Protein AF-A0A972EWK1-F1 (afdb_monomer_lite)

Foldseek 3Di:
DDDDPPDPPDPDDPPCPVVVVVVVVVVVVVVVVVVVVVVVVVVLQVVQQVVLQVQLVVQLPDAFDDPVRHGSVPPPVSSLVSSCVRRPPDDCVDPPSDDDDDDPDD

Secondary structure (DSSP, 8-state):
--------------TTHHHHHHHHHHHHHHHHHHHHHHHHHHHHHHHHHHHHHHHHHHHHTSSSB-TTS-BGGG-HHHHHHHHHHS-TTS---STTS---------

pLDDT: mean 87.82, std 11.58, range [42.78, 98.38]

Structure (mmCIF, N/CA/C/O backbone):
data_AF-A0A972EWK1-F1
#
_entry.id   AF-A0A972EWK1-F1
#
loop_
_atom_site.group_PDB
_atom_site.id
_atom_site.type_symbol
_atom_site.label_atom_id
_atom_site.label_alt_id
_atom_site.label_comp_id
_atom_site.label_asym_id
_atom_site.label_entity_id
_atom_site.label_seq_id
_atom_site.pdbx_PDB_ins_code
_atom_site.Cartn_x
_atom_site.Cartn_y
_atom_site.Cartn_z
_atom_site.occupancy
_atom_site.B_iso_or_equiv
_atom_site.auth_seq_id
_atom_site.auth_comp_id
_atom_site.auth_asym_id
_atom_site.auth_atom_id
_atom_site.pdbx_PDB_model_num
ATOM 1 N N . MET A 1 1 ? -39.623 -0.530 80.207 1.00 42.78 1 MET A N 1
ATOM 2 C CA . MET A 1 1 ? -39.463 -1.570 79.168 1.00 42.78 1 MET A CA 1
ATOM 3 C C . MET A 1 1 ? -40.047 -1.048 77.859 1.00 42.78 1 MET A C 1
ATOM 5 O O . MET A 1 1 ? -41.173 -1.366 77.525 1.00 42.78 1 MET A O 1
ATOM 9 N N . LEU A 1 2 ? -39.320 -0.180 77.153 1.00 47.50 2 LEU A N 1
ATOM 10 C CA . LEU A 1 2 ? -39.690 0.279 75.810 1.00 47.50 2 LEU A CA 1
ATOM 11 C C . LEU A 1 2 ? -38.430 0.146 74.956 1.00 47.50 2 LEU A C 1
ATOM 13 O O . LEU A 1 2 ? -37.476 0.907 75.105 1.00 47.50 2 LEU A O 1
ATOM 17 N N . LEU A 1 3 ? -38.396 -0.941 74.186 1.00 61.88 3 LEU A N 1
ATOM 18 C CA . LEU A 1 3 ? -37.278 -1.346 73.346 1.00 61.88 3 LEU A CA 1
ATOM 19 C C . LEU A 1 3 ? -37.114 -0.370 72.177 1.00 61.88 3 LEU A C 1
ATOM 21 O O . LEU A 1 3 ? -38.012 -0.178 71.362 1.00 61.88 3 LEU A O 1
ATOM 25 N N . TRP A 1 4 ? -35.919 0.201 72.095 1.00 59.25 4 TRP A N 1
ATOM 26 C CA . TRP A 1 4 ? -35.389 0.944 70.960 1.00 59.25 4 TRP A CA 1
ATOM 27 C C . TRP A 1 4 ? -35.239 0.008 69.744 1.00 59.25 4 TRP A C 1
ATO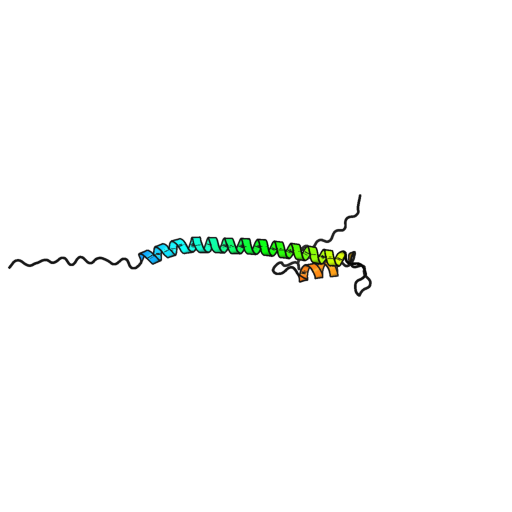M 29 O O . TRP A 1 4 ? -34.300 -0.784 69.675 1.00 59.25 4 TRP A O 1
ATOM 39 N N . LEU A 1 5 ? -36.133 0.095 68.758 1.00 70.94 5 LEU A N 1
ATOM 40 C CA . LEU A 1 5 ? -35.954 -0.556 67.454 1.00 70.94 5 LEU A CA 1
ATOM 41 C C . LEU A 1 5 ? -35.148 0.364 66.527 1.00 70.94 5 LEU A C 1
ATOM 43 O O . LEU A 1 5 ? -35.681 1.139 65.737 1.00 70.94 5 LEU A O 1
ATOM 47 N N . ARG A 1 6 ? -33.821 0.275 66.643 1.00 68.06 6 ARG A N 1
ATOM 48 C CA . ARG A 1 6 ? -32.863 0.889 65.714 1.00 68.06 6 ARG A CA 1
ATOM 49 C C . ARG A 1 6 ? -32.866 0.102 64.402 1.00 68.06 6 ARG A C 1
ATOM 51 O O . ARG A 1 6 ? -32.147 -0.886 64.271 1.00 68.06 6 ARG A O 1
ATOM 58 N N . SER A 1 7 ? -33.653 0.551 63.427 1.00 65.94 7 SER A N 1
ATOM 59 C CA . SER A 1 7 ? -33.527 0.097 62.039 1.00 65.94 7 SER A CA 1
ATOM 60 C C . SER A 1 7 ? -32.133 0.457 61.516 1.00 65.94 7 SER A C 1
ATOM 62 O O . SER A 1 7 ? -31.751 1.628 61.457 1.00 65.94 7 SER A O 1
ATOM 64 N N . LYS A 1 8 ? -31.335 -0.565 61.201 1.00 65.12 8 LYS A N 1
ATOM 65 C CA . LYS A 1 8 ? -30.016 -0.416 60.586 1.00 65.12 8 LYS A CA 1
ATOM 66 C C . LYS A 1 8 ? -30.218 -0.407 59.077 1.00 65.12 8 LYS A C 1
ATOM 68 O O . LYS A 1 8 ? -30.197 -1.457 58.439 1.00 65.12 8 LYS A O 1
ATOM 73 N N . ASP A 1 9 ? -30.448 0.782 58.540 1.00 67.19 9 ASP A N 1
ATOM 74 C CA . ASP A 1 9 ? -30.613 1.008 57.109 1.00 67.19 9 ASP A CA 1
ATOM 75 C C . ASP A 1 9 ? -29.298 0.664 56.386 1.00 67.19 9 ASP A C 1
ATOM 77 O O . ASP A 1 9 ? -28.287 1.369 56.497 1.00 67.19 9 ASP A O 1
ATOM 81 N N . ARG A 1 10 ? -29.255 -0.501 55.728 1.00 65.38 10 ARG A N 1
ATOM 82 C CA . ARG A 1 10 ? -28.086 -0.926 54.954 1.00 65.38 10 ARG A CA 1
ATOM 83 C C . ARG A 1 10 ? -28.127 -0.181 53.628 1.00 65.38 10 ARG A C 1
ATOM 85 O O . ARG A 1 10 ? -28.764 -0.638 52.684 1.00 65.38 10 ARG A O 1
ATOM 92 N N . ARG A 1 11 ? -27.404 0.937 53.528 1.00 64.06 11 ARG A N 1
ATOM 93 C CA . ARG A 1 11 ? -27.092 1.517 52.217 1.00 64.06 11 ARG A CA 1
ATOM 94 C C . ARG A 1 11 ? -26.295 0.487 51.420 1.00 64.06 11 ARG A C 1
ATOM 96 O O . ARG A 1 11 ? -25.139 0.209 51.730 1.00 64.06 11 ARG A O 1
ATOM 103 N N . ILE A 1 12 ? -26.940 -0.097 50.418 1.00 66.06 12 ILE A N 1
ATOM 104 C CA . ILE A 1 12 ? -26.304 -0.948 49.419 1.00 66.06 12 ILE A CA 1
ATOM 105 C C . ILE A 1 12 ? -25.342 -0.038 48.653 1.00 66.06 12 ILE A C 1
ATOM 107 O O . ILE A 1 12 ? -25.769 0.811 47.869 1.00 66.06 12 ILE A O 1
ATOM 111 N N . ALA A 1 13 ? -24.043 -0.150 48.930 1.00 63.72 13 ALA A N 1
ATOM 112 C CA . ALA A 1 13 ? -23.029 0.450 48.075 1.00 63.72 13 ALA A CA 1
ATOM 113 C C . ALA A 1 13 ? -23.254 -0.074 46.647 1.00 63.72 13 ALA A C 1
ATOM 115 O O . ALA A 1 13 ? -23.543 -1.259 46.479 1.00 63.72 13 ALA A O 1
ATOM 116 N N . LYS A 1 14 ? -23.157 0.790 45.630 1.00 68.38 14 LYS A N 1
ATOM 117 C CA . LYS A 1 14 ? -23.262 0.417 44.209 1.00 68.38 14 LYS A CA 1
ATOM 118 C C . LYS A 1 14 ? -21.860 0.275 43.588 1.00 68.38 14 LYS A C 1
ATOM 120 O O . LYS A 1 14 ? -21.457 1.149 42.826 1.00 68.38 14 LYS A O 1
ATOM 125 N N . PRO A 1 15 ? -21.086 -0.788 43.877 1.00 64.38 15 PRO A N 1
ATOM 126 C CA . PRO A 1 15 ? -19.712 -0.921 43.390 1.00 64.38 15 PRO A CA 1
ATOM 127 C C . PRO A 1 15 ? -19.598 -1.212 41.881 1.00 64.38 15 PRO A C 1
ATOM 129 O O . PRO A 1 15 ? -18.489 -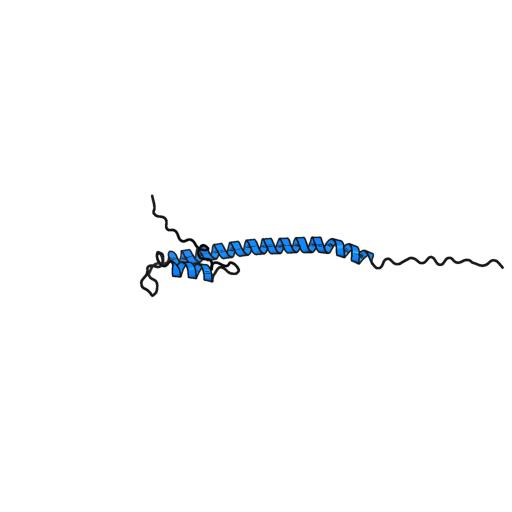1.282 41.371 1.00 64.38 15 PRO A O 1
ATOM 132 N N . ALA A 1 16 ? -20.707 -1.377 41.151 1.00 70.81 16 ALA A N 1
ATOM 133 C CA . ALA A 1 16 ? -20.694 -1.804 39.748 1.00 70.81 16 ALA A CA 1
ATOM 134 C C . ALA A 1 16 ? -21.079 -0.715 38.729 1.00 70.81 16 ALA A C 1
ATOM 136 O O . ALA A 1 16 ? -20.994 -0.959 37.529 1.00 70.81 16 ALA A O 1
ATOM 137 N N . GLN A 1 17 ? -21.494 0.481 39.165 1.00 84.06 17 GLN A N 1
ATOM 138 C CA . GLN A 1 17 ? -22.013 1.500 38.242 1.00 84.06 17 GLN A CA 1
A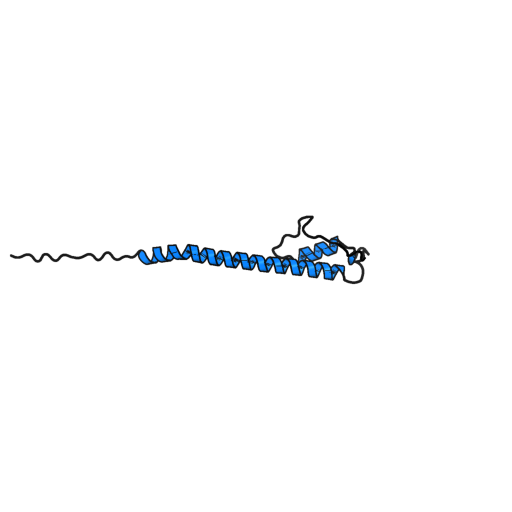TOM 139 C C . GLN A 1 17 ? -20.944 1.992 37.248 1.00 84.06 17 GLN A C 1
ATOM 141 O O . GLN A 1 17 ? -21.201 2.028 36.047 1.00 84.06 17 GLN A O 1
ATOM 146 N N . GLY A 1 18 ? -19.723 2.266 37.719 1.00 86.81 18 GLY A N 1
ATOM 147 C CA . GLY A 1 18 ? -18.632 2.723 36.847 1.00 86.81 18 GLY A CA 1
ATOM 148 C C . GLY A 1 18 ? -18.177 1.679 35.818 1.00 86.81 18 GLY A C 1
ATOM 149 O O . GLY A 1 18 ? -17.748 2.039 34.726 1.00 86.81 18 GLY A O 1
ATOM 150 N N . LEU A 1 19 ? -18.319 0.383 36.122 1.00 90.56 19 LEU A N 1
ATOM 151 C CA . LEU A 1 19 ? -17.972 -0.690 35.184 1.00 90.56 19 LEU A CA 1
ATOM 152 C C . LEU A 1 19 ? -18.958 -0.745 34.007 1.00 90.56 19 LEU A C 1
ATOM 154 O O . LEU A 1 19 ? -18.550 -0.973 32.871 1.00 90.56 19 LEU A O 1
ATOM 158 N N . VAL A 1 20 ? -20.244 -0.498 34.275 1.00 91.50 20 VAL A N 1
ATOM 159 C CA . VAL A 1 20 ? -21.292 -0.456 33.244 1.00 91.50 20 VAL A CA 1
ATOM 160 C C . VAL A 1 20 ? -21.124 0.772 32.352 1.00 91.50 20 VAL A C 1
ATOM 162 O O . VAL A 1 20 ? -21.183 0.650 31.133 1.00 91.50 20 VAL A O 1
ATOM 165 N N . GLU A 1 21 ? -20.853 1.939 32.939 1.00 91.69 21 GLU A N 1
ATOM 166 C CA . GLU A 1 21 ? -20.597 3.172 32.180 1.00 91.69 21 GLU A CA 1
ATOM 167 C C . GLU A 1 21 ? -19.376 3.019 31.252 1.00 91.69 21 GLU A C 1
ATOM 169 O O . GLU A 1 21 ? -19.433 3.388 30.079 1.00 91.69 21 GLU A O 1
ATOM 174 N N . PHE A 1 22 ? -18.303 2.378 31.725 1.00 92.75 22 PHE A N 1
ATOM 175 C CA . PHE A 1 22 ? -17.124 2.079 30.909 1.00 92.75 22 PHE A CA 1
ATOM 176 C C . PHE A 1 22 ? -17.405 1.065 29.789 1.00 92.75 22 PHE A C 1
ATOM 178 O O . PHE A 1 22 ? -16.978 1.264 28.649 1.00 92.75 22 PHE A O 1
ATOM 185 N N . ALA A 1 23 ? -18.168 0.007 30.083 1.00 94.19 23 ALA A N 1
ATOM 186 C CA . ALA A 1 23 ? -18.542 -1.011 29.102 1.00 94.19 23 ALA A CA 1
ATOM 187 C C . ALA A 1 23 ? -19.389 -0.448 27.947 1.00 94.19 23 ALA A C 1
ATOM 189 O O . ALA A 1 23 ? -19.326 -0.976 26.840 1.00 94.19 23 ALA A O 1
ATOM 190 N N . LEU A 1 24 ? -20.143 0.632 28.178 1.00 94.62 24 LEU A N 1
ATOM 191 C CA . LEU A 1 24 ? -20.915 1.314 27.134 1.00 94.62 24 LEU A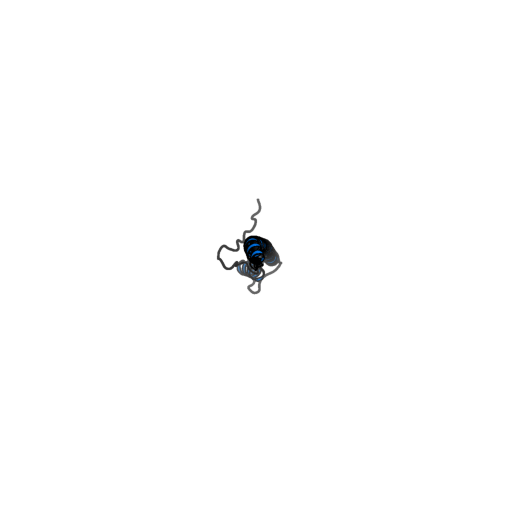 CA 1
ATOM 192 C C . LEU A 1 24 ? -20.052 2.223 26.245 1.00 94.62 24 LEU A C 1
ATOM 194 O O . LEU A 1 24 ? -20.358 2.388 25.066 1.00 94.62 24 LEU A O 1
ATOM 198 N N . ILE A 1 25 ? -18.967 2.793 26.777 1.00 96.81 25 ILE A N 1
ATOM 199 C CA . ILE A 1 25 ? -18.090 3.715 26.034 1.00 96.81 25 ILE A CA 1
ATOM 200 C C . ILE A 1 25 ? -17.037 2.957 25.214 1.00 96.81 25 ILE A C 1
ATOM 202 O O . ILE A 1 25 ? -16.712 3.385 24.104 1.00 96.81 25 ILE A O 1
ATOM 206 N N . ILE A 1 26 ? -16.527 1.822 25.718 1.00 97.31 26 ILE A N 1
ATOM 207 C CA . ILE A 1 26 ? -15.511 1.011 25.023 1.00 97.31 26 ILE A CA 1
ATOM 208 C C . ILE A 1 26 ? -15.876 0.731 23.555 1.00 97.31 26 ILE A C 1
ATOM 210 O O . ILE A 1 26 ? -15.030 0.985 22.699 1.00 97.31 26 ILE A O 1
ATOM 214 N N . PRO A 1 27 ? -17.081 0.230 23.213 1.00 95.62 27 PRO A N 1
ATOM 215 C CA . PRO A 1 27 ? -17.405 -0.127 21.834 1.00 95.62 27 PRO A CA 1
ATOM 216 C C . PRO A 1 27 ? -17.322 1.071 20.886 1.00 95.62 27 PRO A C 1
ATOM 218 O O . PRO A 1 27 ? -16.777 0.951 19.790 1.00 95.62 27 PRO A O 1
ATOM 221 N N . LEU A 1 28 ? -17.796 2.241 21.327 1.00 97.31 28 LEU A N 1
ATOM 222 C CA . LEU A 1 28 ? -17.733 3.476 20.546 1.00 97.31 28 LEU A CA 1
ATOM 223 C C . LEU A 1 28 ? -16.286 3.951 20.370 1.00 97.31 28 LEU A C 1
ATOM 225 O O . LEU A 1 28 ? -15.884 4.336 19.273 1.00 97.31 28 LEU A O 1
ATOM 229 N N . PHE A 1 29 ? -15.488 3.885 21.437 1.00 97.94 29 PHE A N 1
ATOM 230 C CA . PHE A 1 29 ? -14.075 4.251 21.395 1.00 97.94 29 PHE A CA 1
ATOM 231 C C . PHE A 1 29 ? -13.270 3.328 20.468 1.00 97.94 29 PHE A C 1
ATOM 233 O O . PHE A 1 29 ? -12.496 3.807 19.641 1.00 97.94 29 PHE A O 1
ATOM 240 N N . LEU A 1 30 ? -13.499 2.014 20.539 1.00 97.88 30 LEU A N 1
ATOM 241 C CA . LEU A 1 30 ? -12.866 1.037 19.651 1.00 97.88 30 LEU A CA 1
ATOM 242 C C . LEU A 1 30 ? -13.291 1.233 18.193 1.00 97.88 30 LEU A C 1
ATOM 244 O O . LEU A 1 30 ? -12.445 1.149 17.307 1.00 97.88 30 LEU A O 1
ATOM 248 N N . MET A 1 31 ? -14.565 1.544 17.938 1.00 97.88 31 MET A N 1
ATOM 249 C CA . MET A 1 31 ? -15.051 1.855 16.592 1.00 97.88 31 MET A CA 1
ATOM 250 C C . MET A 1 31 ? -14.355 3.096 16.014 1.00 97.88 31 MET A C 1
ATOM 252 O O . MET A 1 31 ? -13.962 3.093 14.848 1.00 97.88 31 MET A O 1
ATOM 256 N N . LEU A 1 32 ? -14.145 4.134 16.830 1.00 98.06 32 LEU A N 1
ATOM 257 C CA . LEU A 1 32 ? -13.429 5.342 16.419 1.00 98.06 32 LEU A CA 1
ATOM 258 C C . LEU A 1 32 ? -11.956 5.048 16.110 1.00 98.06 32 LEU A C 1
ATOM 260 O O . LEU A 1 32 ? -11.455 5.460 15.063 1.00 98.06 32 LEU A O 1
ATOM 264 N N . LEU A 1 33 ? -11.271 4.300 16.981 1.00 98.31 33 LEU A N 1
ATOM 265 C CA . LEU A 1 33 ? -9.887 3.882 16.747 1.00 98.31 33 LEU A CA 1
ATOM 266 C C . LEU A 1 33 ? -9.758 3.039 15.477 1.00 98.31 33 LEU A C 1
ATOM 268 O O . LEU A 1 33 ? -8.866 3.283 14.669 1.00 98.31 33 LEU A O 1
ATOM 272 N N . TYR A 1 34 ? -10.668 2.086 15.272 1.00 98.38 34 TYR A N 1
ATOM 273 C CA . TYR A 1 34 ? -10.699 1.268 14.063 1.00 98.38 34 TYR A CA 1
ATOM 274 C C . TYR A 1 34 ? -10.861 2.129 12.804 1.00 98.38 34 TYR A C 1
ATOM 276 O O . TYR A 1 34 ? -10.099 1.974 11.850 1.00 98.38 34 TYR A O 1
ATOM 284 N N . GLY A 1 35 ? -11.780 3.099 12.827 1.00 98.00 35 GLY A N 1
ATOM 285 C CA . GLY A 1 35 ? -11.949 4.055 11.732 1.00 98.00 35 GLY A CA 1
ATOM 286 C C . GLY A 1 35 ? -10.673 4.846 11.433 1.00 98.00 35 GLY A C 1
ATOM 287 O O . GLY A 1 35 ? -10.295 4.995 10.271 1.00 98.00 35 GLY A O 1
ATOM 288 N N . LEU A 1 36 ? -9.961 5.298 12.469 1.00 98.25 36 LEU A N 1
ATOM 289 C CA . LEU A 1 36 ? -8.684 5.995 12.305 1.00 98.25 36 LEU A CA 1
ATOM 290 C C . LEU A 1 36 ? -7.618 5.095 11.662 1.00 98.25 36 LEU A C 1
ATOM 292 O O . LEU A 1 36 ? -6.894 5.545 10.771 1.00 98.25 36 LEU A O 1
ATOM 296 N N . PHE A 1 37 ? -7.541 3.825 12.070 1.00 97.62 37 PHE A N 1
ATOM 297 C CA . PHE A 1 37 ? -6.613 2.863 11.479 1.00 97.62 37 PHE A CA 1
ATOM 298 C C . PHE A 1 37 ? -6.921 2.589 10.005 1.00 97.62 37 PHE A C 1
ATOM 300 O O . PHE A 1 37 ? -5.996 2.581 9.194 1.00 97.62 37 PHE A O 1
ATOM 307 N N . GLU A 1 38 ? -8.191 2.423 9.629 1.00 97.31 38 GLU A N 1
ATOM 308 C CA . GLU A 1 38 ? -8.570 2.195 8.228 1.00 97.31 38 GLU A CA 1
ATOM 309 C C . GLU A 1 38 ? -8.258 3.402 7.338 1.00 97.31 38 GLU A C 1
ATOM 311 O O . GLU A 1 38 ? -7.688 3.243 6.256 1.00 97.31 38 GLU A O 1
ATOM 316 N N . VAL A 1 39 ? -8.549 4.623 7.800 1.00 97.62 39 VAL A N 1
ATOM 317 C CA . VAL A 1 39 ? -8.205 5.842 7.050 1.00 97.62 39 VAL A CA 1
ATOM 318 C C . VAL A 1 39 ? -6.688 5.995 6.929 1.00 97.62 39 VAL A C 1
ATOM 320 O O . VAL A 1 39 ? -6.181 6.268 5.839 1.00 97.62 39 VAL A O 1
ATOM 323 N N . GLY A 1 40 ? -5.946 5.765 8.017 1.00 95.94 40 GLY A N 1
ATOM 324 C CA . GLY A 1 40 ? -4.483 5.790 8.001 1.00 95.94 40 GLY A CA 1
ATOM 325 C C . GLY A 1 40 ? -3.901 4.779 7.011 1.00 95.94 40 GLY A C 1
ATOM 326 O O . GLY A 1 40 ? -3.038 5.124 6.200 1.00 95.94 40 GLY A O 1
ATOM 327 N N . ARG A 1 41 ? -4.434 3.552 7.008 1.00 94.50 41 ARG A N 1
ATOM 328 C CA . ARG A 1 41 ? -4.062 2.496 6.060 1.00 94.50 41 ARG A CA 1
ATOM 329 C C . ARG A 1 41 ? -4.350 2.906 4.616 1.00 94.50 41 ARG A C 1
ATOM 331 O O . ARG A 1 41 ? -3.487 2.728 3.759 1.00 94.50 41 ARG A O 1
ATOM 338 N N . ALA A 1 42 ? -5.514 3.493 4.339 1.00 95.19 42 ALA A N 1
ATOM 339 C CA . ALA A 1 42 ? -5.878 3.944 2.997 1.00 95.19 42 ALA A CA 1
ATOM 340 C C . ALA A 1 42 ? -4.925 5.033 2.471 1.00 95.19 42 ALA A C 1
ATOM 342 O O . ALA A 1 42 ? -4.416 4.930 1.352 1.00 95.19 42 ALA A O 1
ATOM 343 N N . VAL A 1 43 ? -4.622 6.048 3.286 1.00 95.94 43 VAL A N 1
ATOM 344 C CA . VAL A 1 43 ? -3.687 7.128 2.920 1.00 95.94 43 VAL A CA 1
ATOM 345 C C . VAL A 1 43 ? -2.275 6.586 2.688 1.00 95.94 43 VAL A C 1
ATOM 347 O O . VAL A 1 43 ? -1.599 6.979 1.728 1.00 95.94 43 VAL A O 1
ATOM 350 N N . PHE A 1 44 ? -1.836 5.652 3.531 1.00 94.19 44 PHE A N 1
ATOM 351 C CA . PHE A 1 44 ? -0.544 4.996 3.383 1.00 94.19 44 PHE A CA 1
ATOM 352 C C . PHE A 1 44 ? -0.453 4.215 2.063 1.00 94.19 44 PHE A C 1
ATOM 354 O O . PHE A 1 44 ? 0.490 4.414 1.296 1.00 94.19 44 PHE A O 1
ATOM 361 N N . MET A 1 45 ? -1.462 3.397 1.743 1.00 93.81 45 MET A N 1
ATOM 362 C CA . MET A 1 45 ? -1.510 2.624 0.494 1.00 93.81 45 MET A CA 1
ATOM 363 C C . MET A 1 45 ? -1.508 3.525 -0.746 1.00 93.81 45 MET A C 1
ATOM 365 O O . MET A 1 45 ? -0.768 3.269 -1.695 1.00 93.81 45 MET A O 1
ATOM 369 N N . LEU A 1 46 ? -2.267 4.625 -0.728 1.00 93.75 46 LEU A N 1
ATOM 370 C CA . LEU A 1 46 ? -2.264 5.604 -1.820 1.00 93.75 46 LEU A CA 1
ATOM 371 C C . LEU A 1 46 ? -0.879 6.220 -2.039 1.00 93.75 46 LEU A C 1
ATOM 373 O O . LEU A 1 46 ? -0.460 6.429 -3.178 1.00 93.75 46 LEU A O 1
ATOM 377 N N . SER A 1 47 ? -0.164 6.504 -0.954 1.00 94.69 47 SER A N 1
ATOM 378 C CA . SER A 1 47 ? 1.187 7.061 -1.015 1.00 94.69 47 SER A CA 1
ATOM 379 C C . SER A 1 47 ? 2.189 6.040 -1.560 1.00 94.69 47 SER A C 1
ATOM 381 O O . 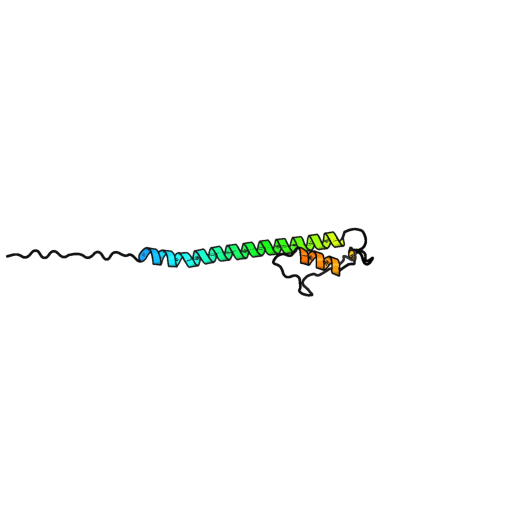SER A 1 47 ? 3.000 6.383 -2.421 1.00 94.69 47 SER A O 1
ATOM 383 N N . ALA A 1 48 ? 2.083 4.778 -1.135 1.00 94.25 48 ALA A N 1
ATOM 384 C CA . ALA A 1 48 ? 2.902 3.677 -1.637 1.00 94.25 48 ALA A CA 1
ATOM 385 C C . ALA A 1 48 ? 2.719 3.468 -3.151 1.00 94.25 48 ALA A C 1
ATOM 387 O O . ALA A 1 48 ? 3.706 3.422 -3.883 1.00 94.25 48 ALA A O 1
ATOM 388 N N . VAL A 1 49 ? 1.474 3.433 -3.648 1.00 93.81 49 VAL A N 1
ATOM 389 C CA . VAL A 1 49 ? 1.188 3.292 -5.090 1.00 93.81 49 VAL A CA 1
ATOM 390 C C . VAL A 1 49 ? 1.725 4.482 -5.884 1.00 93.81 49 VAL A C 1
ATOM 392 O O . VAL A 1 49 ? 2.384 4.299 -6.904 1.00 93.81 49 VAL A O 1
ATOM 395 N N . ARG A 1 50 ? 1.511 5.716 -5.407 1.00 94.31 50 ARG A N 1
ATOM 396 C CA . ARG A 1 50 ? 2.024 6.923 -6.082 1.00 94.31 50 ARG A CA 1
ATOM 397 C C . ARG A 1 50 ? 3.547 6.918 -6.187 1.00 94.31 50 ARG A C 1
ATOM 399 O O . ARG A 1 50 ? 4.086 7.317 -7.219 1.00 94.31 50 ARG A O 1
ATOM 406 N N . ASN A 1 51 ? 4.235 6.486 -5.135 1.00 94.69 51 ASN A N 1
ATOM 407 C CA . ASN A 1 51 ? 5.690 6.378 -5.139 1.00 94.69 51 ASN A CA 1
ATOM 408 C C . ASN A 1 51 ? 6.166 5.262 -6.080 1.00 94.69 51 ASN A C 1
ATOM 410 O O . ASN A 1 51 ? 7.069 5.507 -6.877 1.00 94.69 51 ASN A O 1
ATOM 414 N N . ALA A 1 52 ? 5.497 4.104 -6.083 1.00 94.94 52 ALA A N 1
ATOM 415 C CA . ALA A 1 52 ? 5.758 3.012 -7.023 1.00 94.94 52 ALA A CA 1
ATOM 416 C C . ALA A 1 52 ? 5.660 3.445 -8.485 1.00 94.94 52 ALA A C 1
ATOM 418 O O . ALA A 1 52 ? 6.601 3.223 -9.249 1.00 94.94 52 ALA A O 1
ATOM 419 N N . SER A 1 53 ? 4.585 4.136 -8.867 1.00 94.31 53 SER A N 1
ATOM 420 C CA . SER A 1 53 ? 4.434 4.650 -10.231 1.00 94.31 53 SER A CA 1
ATOM 421 C C . SER A 1 53 ? 5.535 5.652 -10.590 1.00 94.31 53 SER A C 1
ATOM 423 O O . SER A 1 53 ? 6.095 5.594 -11.682 1.00 94.31 53 SER A O 1
ATOM 425 N N . ARG A 1 54 ? 5.890 6.560 -9.672 1.00 94.69 54 ARG A N 1
ATOM 426 C CA . ARG A 1 54 ? 6.937 7.568 -9.910 1.00 94.69 54 ARG A CA 1
ATOM 427 C C . ARG A 1 54 ? 8.312 6.942 -10.101 1.00 94.69 54 ARG A C 1
ATOM 429 O O . ARG A 1 54 ? 9.031 7.350 -11.009 1.00 94.69 54 ARG A O 1
ATOM 436 N N . ASP A 1 55 ? 8.674 5.962 -9.286 1.00 95.25 55 ASP A N 1
ATOM 437 C CA . ASP A 1 55 ? 9.979 5.307 -9.395 1.00 95.25 55 ASP A CA 1
ATOM 438 C C . ASP A 1 55 ? 10.071 4.397 -10.623 1.00 95.25 55 ASP A C 1
ATOM 440 O O . ASP A 1 55 ? 11.116 4.351 -11.275 1.00 95.25 55 ASP A O 1
ATOM 444 N N . ALA A 1 56 ? 8.967 3.752 -11.006 1.00 94.88 56 ALA A N 1
ATOM 445 C CA . ALA A 1 56 ? 8.870 3.011 -12.259 1.00 94.88 56 ALA A CA 1
ATOM 446 C C . ALA A 1 56 ? 9.076 3.926 -13.480 1.00 94.88 56 ALA A C 1
ATOM 448 O O . ALA A 1 56 ? 9.894 3.625 -14.349 1.00 94.88 56 ALA A O 1
ATOM 449 N N . VAL A 1 57 ? 8.404 5.083 -13.515 1.00 95.00 57 VAL A N 1
ATOM 450 C CA . VAL A 1 57 ? 8.543 6.065 -14.605 1.00 95.00 57 VAL A CA 1
ATOM 451 C C . VAL A 1 57 ? 9.935 6.698 -14.625 1.00 95.00 57 VAL A C 1
ATOM 453 O O . VAL A 1 57 ? 10.505 6.867 -15.698 1.00 95.00 57 VAL A O 1
ATOM 456 N N . ARG A 1 58 ? 10.532 6.999 -13.464 1.00 94.19 58 ARG A N 1
ATOM 457 C CA . ARG A 1 58 ? 11.921 7.490 -13.380 1.00 94.19 58 ARG A CA 1
ATOM 458 C C . ARG A 1 58 ? 12.914 6.511 -13.991 1.00 94.19 58 ARG A C 1
ATOM 460 O O . ARG A 1 58 ? 13.852 6.936 -14.656 1.00 94.19 58 ARG A O 1
ATOM 467 N N . TYR A 1 59 ? 12.715 5.214 -13.767 1.00 94.81 59 TYR A N 1
ATOM 468 C CA . TYR A 1 59 ? 13.526 4.189 -14.409 1.00 94.81 59 TYR A CA 1
ATOM 469 C C . TYR A 1 59 ? 13.274 4.133 -15.921 1.00 94.81 59 TYR A C 1
ATOM 471 O O . TYR A 1 59 ? 14.236 4.116 -16.682 1.00 94.81 59 TYR A O 1
ATOM 479 N N . ALA A 1 60 ? 12.008 4.154 -16.350 1.00 94.00 60 ALA A N 1
ATOM 480 C CA . ALA A 1 60 ? 11.628 4.093 -17.764 1.00 94.00 60 ALA A CA 1
ATOM 481 C C . ALA A 1 60 ? 12.150 5.290 -18.578 1.00 94.00 60 ALA A C 1
ATOM 483 O O . ALA A 1 60 ? 12.591 5.122 -19.710 1.00 94.00 60 ALA A O 1
ATOM 484 N N . GLY A 1 61 ? 12.098 6.494 -18.003 1.00 92.94 61 GLY A N 1
ATOM 485 C CA . GLY A 1 61 ? 12.546 7.736 -18.636 1.00 92.94 61 GLY A CA 1
ATOM 486 C C . GLY A 1 61 ? 14.047 8.002 -18.514 1.00 92.94 61 GLY A C 1
ATOM 487 O O . GLY A 1 61 ? 14.529 8.999 -19.048 1.00 92.94 61 GLY A O 1
ATOM 488 N N . ALA A 1 62 ? 14.796 7.151 -17.808 1.00 93.19 62 ALA A N 1
ATOM 489 C CA . ALA A 1 62 ? 16.243 7.285 -17.729 1.00 93.19 62 ALA A CA 1
ATOM 490 C C . ALA A 1 62 ? 16.880 6.949 -19.083 1.00 93.19 62 ALA A C 1
ATOM 492 O O . ALA A 1 62 ? 16.545 5.941 -19.705 1.00 93.19 62 ALA A O 1
ATOM 493 N N . SER A 1 63 ? 17.843 7.764 -19.512 1.00 91.19 63 SER A N 1
ATOM 494 C CA . SER A 1 63 ? 18.595 7.507 -20.737 1.00 91.19 63 SER A CA 1
ATOM 495 C C . SER A 1 63 ? 19.494 6.271 -20.608 1.00 91.19 63 SER A C 1
ATOM 497 O O . SER A 1 63 ? 19.998 5.937 -19.525 1.00 91.19 63 SER A O 1
ATOM 499 N N . GLY A 1 64 ? 19.695 5.597 -21.741 1.00 91.06 64 GLY A N 1
ATOM 500 C CA . GLY A 1 64 ? 20.582 4.449 -21.886 1.00 91.06 64 GLY A CA 1
ATOM 501 C C . GLY A 1 64 ? 19.899 3.091 -21.736 1.00 91.06 64 GLY A C 1
ATOM 502 O O . GLY A 1 64 ? 18.678 2.962 -21.614 1.00 91.06 64 GLY A O 1
ATOM 503 N N . THR A 1 65 ? 20.733 2.056 -21.726 1.00 93.69 65 THR A N 1
ATOM 504 C CA . THR A 1 65 ? 20.304 0.661 -21.762 1.00 93.69 65 THR A CA 1
ATOM 505 C C . THR A 1 65 ? 20.431 -0.029 -20.405 1.00 93.69 65 THR A C 1
ATOM 507 O O . THR A 1 65 ? 21.188 0.376 -19.516 1.00 93.69 65 THR A O 1
ATOM 510 N N . ASN A 1 66 ? 19.675 -1.107 -20.229 1.00 91.69 66 ASN A N 1
ATOM 511 C CA . ASN A 1 66 ? 19.889 -2.070 -19.159 1.00 91.69 66 ASN A CA 1
ATOM 512 C C . ASN A 1 66 ? 21.144 -2.939 -19.447 1.00 91.69 66 ASN A C 1
ATOM 514 O O . ASN A 1 66 ? 21.725 -2.843 -20.533 1.00 91.69 66 ASN A O 1
ATOM 518 N N . PRO A 1 67 ? 21.585 -3.797 -18.504 1.00 90.50 67 PRO A N 1
ATOM 519 C CA . PRO A 1 67 ? 22.742 -4.680 -18.708 1.00 90.50 67 PRO A CA 1
ATOM 520 C C . PRO A 1 67 ? 22.611 -5.652 -19.892 1.00 90.50 67 PRO A C 1
ATOM 522 O O . PRO A 1 67 ? 23.613 -6.175 -20.364 1.00 90.50 67 PRO A O 1
ATOM 525 N N . SER A 1 68 ? 21.391 -5.890 -20.377 1.00 91.81 68 SER A N 1
ATOM 526 C CA . SER A 1 68 ? 21.092 -6.734 -21.538 1.00 91.81 68 SER A CA 1
ATOM 527 C C . SER A 1 68 ? 21.060 -5.957 -22.862 1.00 91.81 68 SER A C 1
ATOM 529 O O . SER A 1 68 ? 20.707 -6.531 -23.887 1.00 91.81 68 SER A O 1
ATOM 531 N N . GLY A 1 69 ? 21.399 -4.661 -22.861 1.00 92.50 69 GLY A N 1
ATOM 532 C CA . GLY A 1 69 ? 21.407 -3.818 -24.062 1.00 92.50 69 GLY A CA 1
ATOM 533 C C . GLY A 1 69 ? 20.025 -3.332 -24.514 1.00 92.50 69 GLY A C 1
ATOM 534 O O . GLY A 1 69 ? 19.894 -2.803 -25.613 1.00 92.50 69 GLY A O 1
ATOM 535 N N . VAL A 1 70 ? 18.987 -3.491 -23.689 1.00 93.38 70 VAL A N 1
ATOM 536 C CA . VAL A 1 70 ? 17.632 -3.005 -23.983 1.00 93.38 70 VAL A CA 1
ATOM 537 C C . VAL A 1 70 ? 17.480 -1.587 -23.449 1.00 93.38 70 VAL A C 1
ATOM 539 O O . VAL A 1 70 ? 17.800 -1.321 -22.291 1.00 93.38 70 VAL A O 1
ATOM 542 N N . GLU A 1 71 ? 16.973 -0.675 -24.277 1.00 92.88 71 GLU A N 1
ATOM 543 C CA . GLU A 1 71 ? 16.621 0.685 -23.857 1.00 92.88 71 GLU A CA 1
ATOM 544 C C . GLU A 1 71 ? 15.672 0.659 -22.655 1.00 92.88 71 GLU A C 1
ATOM 546 O O . GLU A 1 71 ? 14.671 -0.062 -22.669 1.00 92.88 71 GLU A O 1
ATOM 551 N N . ARG A 1 72 ? 15.942 1.463 -21.620 1.00 92.25 72 ARG A N 1
ATOM 552 C CA . ARG A 1 72 ? 15.161 1.410 -20.369 1.00 92.25 72 ARG A CA 1
ATOM 553 C C . ARG A 1 72 ? 13.677 1.680 -20.552 1.00 92.25 72 ARG A C 1
ATOM 555 O O . ARG A 1 72 ? 12.865 1.064 -19.866 1.00 92.25 72 ARG A O 1
ATOM 562 N N . TYR A 1 73 ? 13.314 2.526 -21.512 1.00 91.69 73 TYR A N 1
ATOM 563 C CA . TYR A 1 73 ? 11.910 2.771 -21.813 1.00 91.69 73 TYR A CA 1
ATOM 564 C C . TYR A 1 73 ? 11.206 1.531 -22.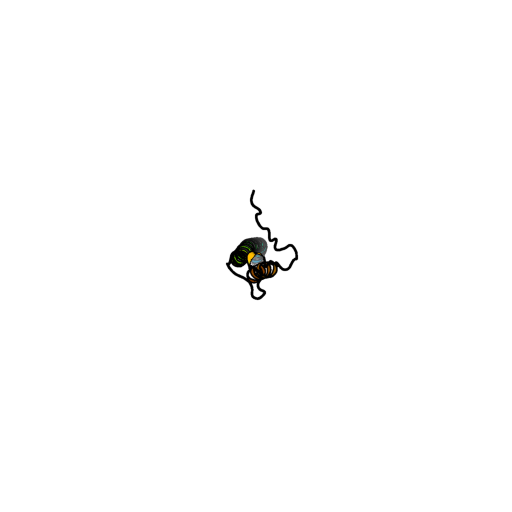375 1.00 91.69 73 TYR A C 1
ATOM 566 O O . TYR A 1 73 ? 9.995 1.459 -22.244 1.00 91.69 73 TYR A O 1
ATOM 574 N N . ARG A 1 74 ? 11.917 0.552 -22.960 1.00 92.88 74 ARG A N 1
ATOM 575 C CA . ARG A 1 74 ? 11.362 -0.725 -23.462 1.00 92.88 74 ARG A CA 1
ATOM 576 C C . ARG A 1 74 ? 11.490 -1.882 -22.467 1.00 92.88 74 ARG A C 1
ATOM 578 O O . ARG A 1 74 ? 10.943 -2.956 -22.715 1.00 92.88 74 ARG A O 1
ATOM 585 N N . ASP A 1 75 ? 12.202 -1.696 -21.357 1.00 93.81 75 ASP A N 1
ATOM 586 C CA . ASP A 1 75 ? 12.423 -2.740 -20.355 1.00 93.81 75 ASP A CA 1
ATOM 587 C C . ASP A 1 75 ? 11.223 -2.877 -19.401 1.00 93.81 75 ASP A C 1
ATOM 589 O O . ASP A 1 75 ? 11.239 -2.436 -18.250 1.00 93.81 75 ASP A O 1
ATOM 593 N N . CYS A 1 76 ? 10.157 -3.523 -19.882 1.00 91.88 76 CYS A N 1
ATOM 594 C CA . CYS A 1 76 ? 8.943 -3.761 -19.098 1.00 91.88 76 CYS A CA 1
ATOM 595 C C . CYS A 1 76 ? 9.195 -4.577 -17.818 1.00 91.88 76 CYS A C 1
ATOM 597 O O . CYS A 1 76 ? 8.446 -4.432 -16.850 1.00 91.88 76 CYS A O 1
ATOM 599 N N . ALA A 1 77 ? 10.206 -5.452 -17.800 1.00 92.19 77 ALA A N 1
ATOM 600 C CA . ALA A 1 77 ? 10.551 -6.232 -16.614 1.00 92.19 77 ALA A CA 1
ATOM 601 C C . ALA A 1 77 ? 11.190 -5.326 -15.553 1.00 92.19 77 ALA A C 1
ATOM 603 O O . ALA A 1 77 ? 10.701 -5.262 -14.425 1.00 92.19 77 ALA A O 1
ATOM 604 N N . GLY A 1 78 ? 12.190 -4.534 -15.949 1.00 92.44 78 GLY A N 1
ATOM 605 C CA . GLY A 1 78 ? 12.843 -3.561 -15.079 1.00 92.44 78 GLY A CA 1
ATOM 606 C C . GLY A 1 78 ? 11.872 -2.523 -14.513 1.00 92.44 78 GLY A C 1
ATOM 607 O O . GLY A 1 78 ? 11.905 -2.239 -13.316 1.00 92.44 78 GLY A O 1
ATOM 608 N N . ILE A 1 79 ? 10.950 -2.006 -15.333 1.00 93.69 79 ILE A N 1
ATOM 609 C CA . ILE A 1 79 ? 9.923 -1.047 -14.893 1.00 93.69 79 ILE A CA 1
ATOM 610 C C . ILE A 1 79 ? 9.012 -1.667 -13.819 1.00 93.69 79 ILE A C 1
ATOM 612 O O . ILE A 1 79 ? 8.784 -1.050 -12.773 1.00 93.69 79 ILE A O 1
ATOM 616 N N . ARG A 1 80 ? 8.527 -2.900 -14.027 1.00 93.25 80 ARG A N 1
ATOM 617 C CA . ARG A 1 80 ? 7.684 -3.601 -13.039 1.00 93.25 80 ARG A CA 1
ATOM 618 C C . ARG A 1 80 ? 8.439 -3.908 -11.752 1.00 93.25 80 ARG A C 1
ATOM 620 O O . ARG A 1 80 ? 7.888 -3.730 -10.668 1.00 93.25 80 ARG A O 1
ATOM 627 N N . ASP A 1 81 ? 9.696 -4.322 -11.852 1.00 92.62 81 ASP A N 1
ATOM 628 C CA . ASP A 1 81 ? 10.523 -4.610 -10.681 1.00 92.62 81 ASP A CA 1
ATOM 629 C C . ASP A 1 81 ? 10.777 -3.355 -9.843 1.00 92.62 81 ASP A C 1
ATOM 631 O O . ASP A 1 81 ? 10.783 -3.416 -8.612 1.00 92.62 81 ASP A O 1
ATOM 635 N N . ARG A 1 82 ? 10.944 -2.194 -10.488 1.00 92.56 82 ARG A N 1
ATOM 636 C CA . ARG A 1 82 ? 11.070 -0.910 -9.788 1.00 92.56 82 ARG A CA 1
ATOM 637 C C . ARG A 1 82 ? 9.786 -0.518 -9.069 1.00 92.56 82 ARG A C 1
ATOM 639 O O . ARG A 1 82 ? 9.876 -0.117 -7.912 1.00 92.56 82 ARG A O 1
ATOM 646 N N . ALA A 1 83 ? 8.623 -0.712 -9.692 1.00 93.50 83 ALA A N 1
ATOM 647 C CA . ALA A 1 83 ? 7.333 -0.480 -9.041 1.00 93.50 83 ALA A CA 1
ATOM 648 C C . ALA A 1 83 ? 7.161 -1.352 -7.780 1.00 93.50 83 ALA A C 1
ATOM 650 O O . ALA A 1 83 ? 6.838 -0.842 -6.709 1.00 93.50 83 ALA A O 1
ATOM 651 N N . LYS A 1 84 ? 7.449 -2.657 -7.885 1.00 92.19 84 LYS A N 1
ATOM 652 C CA . LYS A 1 84 ? 7.289 -3.634 -6.789 1.00 92.19 84 LYS A CA 1
ATOM 653 C C . LYS A 1 84 ? 8.216 -3.383 -5.598 1.00 92.19 84 LYS A C 1
ATOM 655 O O . LYS A 1 84 ? 7.877 -3.725 -4.471 1.00 92.19 84 LYS A O 1
ATOM 660 N N . ARG A 1 85 ? 9.398 -2.800 -5.824 1.00 90.25 85 ARG A N 1
ATOM 661 C CA . ARG A 1 85 ? 10.389 -2.564 -4.756 1.00 90.25 85 ARG A CA 1
ATOM 662 C C . ARG A 1 85 ? 9.970 -1.499 -3.749 1.00 90.25 85 ARG A C 1
ATOM 664 O O . ARG A 1 85 ? 10.471 -1.520 -2.630 1.00 90.25 85 ARG A O 1
ATOM 671 N N . VAL A 1 86 ? 9.101 -0.570 -4.138 1.00 88.81 86 VAL A N 1
ATOM 672 C CA . VAL A 1 86 ? 8.756 0.599 -3.311 1.00 88.81 86 VAL A CA 1
ATOM 673 C C . VAL A 1 86 ? 7.276 0.641 -2.910 1.00 88.81 86 VAL A C 1
ATOM 675 O O . VAL A 1 86 ? 6.832 1.595 -2.274 1.00 88.81 86 VAL A O 1
ATOM 678 N N . SER A 1 87 ? 6.506 -0.405 -3.222 1.00 86.31 87 SER A N 1
ATOM 679 C CA . SER A 1 87 ? 5.077 -0.525 -2.912 1.00 86.31 87 SER A CA 1
ATOM 680 C C . SER A 1 87 ? 4.823 -1.201 -1.558 1.00 86.31 87 SER A C 1
ATOM 682 O O . SER A 1 87 ? 4.115 -2.202 -1.470 1.00 86.31 87 SER A O 1
ATOM 684 N N . ALA A 1 88 ? 5.422 -0.684 -0.481 1.00 83.19 88 ALA A N 1
ATOM 685 C CA . ALA A 1 88 ? 5.249 -1.255 0.857 1.00 83.19 88 ALA A CA 1
ATOM 686 C C . ALA A 1 88 ? 3.754 -1.427 1.210 1.00 83.19 88 ALA A C 1
ATOM 688 O O . ALA A 1 88 ? 2.955 -0.520 0.986 1.00 83.19 88 ALA A O 1
ATOM 689 N N . PHE A 1 89 ? 3.386 -2.589 1.766 1.00 83.94 89 PHE A N 1
ATOM 690 C CA . PHE A 1 89 ? 2.010 -2.967 2.140 1.00 83.94 89 PHE A CA 1
ATOM 691 C C . PHE A 1 89 ? 0.978 -3.007 0.994 1.00 83.94 89 PHE A C 1
ATOM 693 O O . PHE A 1 89 ? -0.209 -3.198 1.255 1.00 83.94 89 PHE A O 1
ATOM 700 N N . VAL A 1 90 ? 1.408 -2.873 -0.265 1.00 89.62 90 VAL A N 1
ATOM 701 C CA . VAL A 1 90 ? 0.564 -3.040 -1.452 1.00 89.62 90 VAL A CA 1
ATOM 702 C C . VAL A 1 90 ? 1.143 -4.159 -2.305 1.00 89.62 90 VAL A C 1
ATOM 704 O O . VAL A 1 90 ? 2.265 -4.065 -2.804 1.00 89.62 90 VAL A O 1
ATOM 707 N N . ASP A 1 91 ? 0.370 -5.226 -2.477 1.00 87.94 91 ASP A N 1
ATOM 708 C CA . ASP A 1 91 ? 0.779 -6.340 -3.320 1.00 87.94 91 ASP A CA 1
ATOM 709 C C . ASP A 1 91 ? 0.590 -5.991 -4.803 1.00 87.94 91 ASP A C 1
ATOM 711 O O . ASP A 1 91 ? -0.528 -5.917 -5.312 1.00 87.94 91 ASP A O 1
ATOM 715 N N . LEU A 1 92 ? 1.709 -5.770 -5.495 1.00 86.56 92 LEU A N 1
ATOM 716 C CA . LEU A 1 92 ? 1.764 -5.559 -6.943 1.00 86.56 92 LEU A CA 1
ATOM 717 C C . LEU A 1 92 ? 2.236 -6.817 -7.695 1.00 86.56 92 LEU A C 1
ATOM 719 O O . LEU A 1 92 ? 2.701 -6.724 -8.833 1.00 86.56 92 LEU A O 1
ATOM 723 N N . SER A 1 93 ? 2.186 -7.997 -7.068 1.00 82.81 93 SER A N 1
ATOM 724 C CA . SER A 1 93 ? 2.618 -9.256 -7.686 1.00 82.81 93 SER A CA 1
ATOM 725 C C . SER A 1 93 ? 1.647 -9.777 -8.747 1.00 82.81 93 SER A C 1
ATOM 727 O O . SER A 1 93 ? 2.082 -10.479 -9.663 1.00 82.81 93 SER A O 1
ATOM 729 N N . ALA A 1 94 ? 0.366 -9.404 -8.666 1.00 83.94 94 ALA A N 1
ATOM 730 C CA . ALA A 1 94 ? -0.647 -9.823 -9.624 1.00 83.94 94 ALA A CA 1
ATOM 731 C C . ALA A 1 94 ? -0.305 -9.364 -11.053 1.00 83.94 94 ALA A C 1
ATOM 733 O O . ALA A 1 94 ? 0.196 -8.261 -11.275 1.00 83.94 94 ALA A O 1
ATOM 734 N N . VAL A 1 95 ? -0.620 -10.213 -12.037 1.00 73.44 95 VAL A N 1
ATOM 735 C CA . VAL A 1 95 ? -0.241 -10.019 -13.451 1.00 73.44 95 VAL A CA 1
ATOM 736 C C . VAL A 1 95 ? -0.738 -8.678 -14.007 1.00 73.44 95 VAL A C 1
ATOM 738 O O . VAL A 1 95 ? -0.024 -8.022 -14.762 1.00 73.44 95 VAL A O 1
ATOM 741 N N . ASN A 1 96 ? -1.917 -8.235 -13.564 1.00 83.88 96 ASN A N 1
ATOM 742 C CA . ASN A 1 96 ? -2.569 -7.007 -14.023 1.00 83.88 96 ASN A CA 1
ATOM 743 C C . ASN A 1 96 ? -2.450 -5.847 -13.020 1.00 83.88 96 ASN A C 1
ATOM 745 O O . ASN A 1 96 ? -3.174 -4.865 -13.134 1.00 83.88 96 ASN A O 1
ATOM 749 N N . ALA A 1 97 ? -1.571 -5.947 -12.017 1.00 88.12 97 ALA A N 1
ATOM 750 C CA . ALA A 1 97 ? -1.404 -4.883 -11.025 1.00 88.12 97 ALA A CA 1
ATOM 751 C C . ALA A 1 97 ? -0.667 -3.651 -11.579 1.00 88.12 97 ALA A C 1
ATOM 753 O O . ALA A 1 97 ? -0.824 -2.553 -11.050 1.00 88.12 97 ALA A O 1
ATOM 754 N N . VAL A 1 98 ? 0.156 -3.829 -12.621 1.00 91.06 98 VAL A N 1
ATOM 755 C CA . VAL A 1 98 ? 0.950 -2.756 -13.238 1.00 91.06 98 VAL A CA 1
ATOM 756 C C . VAL A 1 98 ? 0.765 -2.783 -14.751 1.00 91.06 98 VAL A C 1
ATOM 758 O O . VAL A 1 98 ? 1.301 -3.655 -15.443 1.00 91.06 98 VAL A O 1
ATOM 761 N N . GLU A 1 99 ? 0.036 -1.793 -15.256 1.00 92.31 99 GLU A N 1
ATOM 762 C CA . GLU A 1 99 ? -0.134 -1.533 -16.681 1.00 92.31 99 GLU A CA 1
ATOM 763 C C . GLU A 1 99 ? 0.908 -0.514 -17.160 1.00 92.31 99 GLU A C 1
ATOM 765 O O . GLU A 1 99 ? 1.127 0.519 -16.529 1.00 92.31 99 GLU A O 1
ATOM 770 N N . ILE A 1 100 ? 1.573 -0.825 -18.273 1.00 91.62 100 ILE A N 1
ATOM 771 C CA . ILE A 1 100 ? 2.560 0.045 -18.916 1.00 91.62 100 ILE A CA 1
ATOM 772 C C . ILE A 1 100 ? 2.027 0.340 -20.312 1.00 91.62 100 ILE A C 1
ATOM 774 O O . ILE A 1 100 ? 1.884 -0.573 -21.123 1.00 91.62 100 ILE A O 1
ATOM 778 N N . SER A 1 101 ? 1.742 1.609 -20.581 1.00 90.19 101 SER A N 1
ATOM 779 C CA . SER A 1 101 ? 1.302 2.089 -21.887 1.00 90.19 101 SER A CA 1
ATOM 780 C C . SER A 1 101 ? 2.150 3.285 -22.300 1.00 90.19 101 SER A C 1
ATOM 782 O O . SER A 1 101 ? 2.608 4.054 -21.453 1.00 90.19 101 SER A O 1
ATOM 784 N N . TYR A 1 102 ? 2.371 3.419 -23.603 1.00 88.50 102 TYR A N 1
ATOM 785 C CA . TYR A 1 102 ? 3.126 4.514 -24.200 1.00 88.50 102 TYR A CA 1
ATOM 786 C C . TYR A 1 102 ? 2.169 5.355 -25.026 1.00 88.50 102 TYR A C 1
ATOM 788 O O . TYR A 1 102 ? 1.375 4.809 -25.797 1.00 88.50 102 TYR A O 1
ATOM 796 N N . ASP A 1 103 ? 2.269 6.672 -24.882 1.00 88.06 103 ASP A N 1
ATOM 797 C CA . ASP A 1 103 ? 1.576 7.584 -25.779 1.00 88.06 103 ASP A CA 1
ATOM 798 C C . ASP A 1 103 ? 2.134 7.416 -27.200 1.00 88.06 103 ASP A C 1
ATOM 800 O O . ASP A 1 103 ? 3.350 7.340 -27.400 1.00 88.06 103 ASP A O 1
ATOM 804 N N . LYS A 1 104 ? 1.234 7.302 -28.177 1.00 86.12 104 LYS A N 1
ATOM 805 C CA . LYS A 1 104 ? 1.581 7.158 -29.595 1.00 86.12 104 LYS A CA 1
ATOM 806 C C . LYS A 1 104 ? 1.482 8.478 -30.361 1.00 86.12 104 LYS A C 1
ATOM 808 O O . LYS A 1 104 ? 1.805 8.485 -31.544 1.00 86.12 104 LYS A O 1
ATOM 813 N N . GLY A 1 105 ? 1.122 9.573 -29.687 1.00 87.00 105 GLY A N 1
ATOM 814 C CA . GLY A 1 105 ? 0.885 10.866 -30.320 1.00 87.00 105 GLY A CA 1
ATOM 815 C C . GLY A 1 105 ? -0.405 10.889 -31.159 1.00 87.00 105 GLY A C 1
ATOM 816 O O . GLY A 1 105 ? -1.067 9.855 -31.293 1.00 87.00 105 GLY A O 1
ATOM 817 N N . PRO A 1 106 ? -0.792 12.071 -31.675 1.00 76.44 106 PRO A N 1
ATOM 818 C CA . PRO A 1 106 ? -1.870 12.223 -32.653 1.00 76.44 106 PRO A CA 1
ATOM 819 C C . PRO A 1 106 ? -1.478 11.761 -34.064 1.00 76.44 106 PRO A C 1
ATOM 821 O O . PRO A 1 106 ? -0.273 11.819 -34.406 1.00 76.44 106 PRO A O 1
#

Radius of gyration: 32.53 Å; chains: 1; bounding box: 62×22×112 Å

Sequence (106 aa):
MLLWLRSKDRRIAKPAQGLVEFALIIPLFLMLLYGLFEVGRAVFMLSAVRNASRDAVRYAGASGTNPSGVERYRDCAGIRDRAKRVSAFVDLSAVNAVEISYDKGP